Protein AF-A0A7V1RDX3-F1 (afdb_monomer)

Nearest PDB structures (foldseek):
  3dka-assembly1_B  TM=6.753E-01  e=2.236E-01  Bacillus subtilis
  3gor-assembly2_D  TM=6.335E-01  e=1.772E-01  Geobacillus stearothermophilus
  2f22-assembly1_A  TM=5.877E-01  e=2.512E-01  Halalkalibacterium halodurans
  1cnt-assembly1_1  TM=2.375E-01  e=9.229E+00  Homo sapiens

Radius of gyration: 15.33 Å; Cα contacts (8 Å, |Δi|>4): 107; chains: 1; bounding box: 39×35×36 Å

Sequence (109 aa):
MPETWAIHNRINLYLLDAVPGDGLGAALFPKGRTVADLFGHMHNVRLMWLKASAPDLMKGLEKLEPKLPHSRDALAAALAASGEAIGALILRSAESGGRVKGFRPHATA

pLDDT: mean 91.08, std 13.11, range [34.06, 98.62]

Solvent-accessible surface area (backbone atoms only — not comparable to full-atom values): 6337 Å² total; per-residue (Å²): 112,44,61,62,50,50,53,54,46,49,51,53,47,52,54,55,69,69,49,53,91,74,46,41,72,41,49,94,48,94,93,47,70,24,49,43,41,52,55,33,44,55,34,41,52,47,49,54,49,25,57,59,49,38,51,78,61,35,67,94,67,75,75,61,67,80,92,56,95,67,54,71,66,58,48,46,51,44,43,50,54,46,40,53,36,49,34,52,51,50,43,54,14,55,77,57,78,67,49,55,58,75,59,75,90,79,76,92,121

Secondary structure (DSSP, 8-state):
-HHHHHHHHHHHHHHHHHS-TTGGG-BSSTTPPBHHHHHHHHHHHHHHHHHHH-TTTTTT--PPPTTS---HHHHHHHHHHHHHHHHHHHHHHHHTTSPPTT-------

Foldseek 3Di:
DLVVLVVVLVVVLVVLVPQDPCQQQDAPDPPHFGVVLVLLVVLVVLLVVCVQQPVVLCPPQDRDDHPDDDDSVRSNVSSVSSSVSVSVQCVVCVVVVNDGPRPDDDDPD

Mean predicted aligned error: 4.58 Å

Structure (mmCIF, N/CA/C/O backbone):
data_AF-A0A7V1RDX3-F1
#
_entry.id   AF-A0A7V1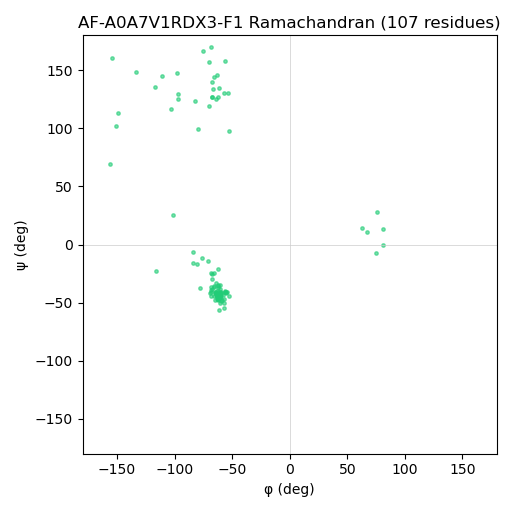RDX3-F1
#
loop_
_atom_site.group_PDB
_atom_site.id
_atom_site.type_symbol
_atom_site.label_atom_id
_atom_site.label_alt_id
_atom_site.label_comp_id
_atom_site.label_asym_id
_atom_site.label_entity_id
_atom_site.label_seq_id
_atom_site.pdbx_PDB_ins_code
_atom_site.Cartn_x
_atom_site.Cartn_y
_atom_site.Cartn_z
_atom_site.occupancy
_atom_site.B_iso_or_equiv
_atom_site.auth_seq_id
_atom_site.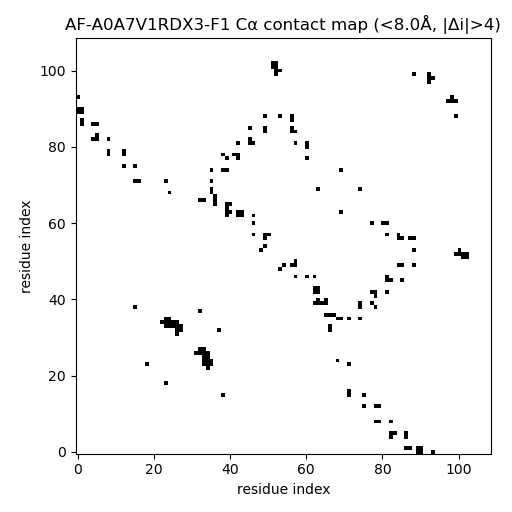auth_comp_id
_atom_site.auth_asym_id
_atom_site.auth_atom_id
_atom_site.pdbx_PDB_model_num
ATOM 1 N N . MET A 1 1 ? -18.954 2.220 2.254 1.00 65.62 1 MET A N 1
ATOM 2 C CA . MET A 1 1 ? -17.627 2.778 2.613 1.00 65.62 1 MET A CA 1
ATOM 3 C C . MET A 1 1 ? -16.484 1.774 2.430 1.00 65.62 1 MET A C 1
ATOM 5 O O . MET A 1 1 ? -15.538 2.140 1.741 1.00 65.62 1 MET A O 1
ATOM 9 N N . PRO A 1 2 ? -16.541 0.525 2.946 1.00 79.62 2 PRO A N 1
ATOM 10 C CA . PRO A 1 2 ? -15.474 -0.462 2.706 1.00 79.62 2 PRO A CA 1
ATOM 11 C C . PRO A 1 2 ? -15.300 -0.822 1.223 1.00 79.62 2 PRO A C 1
ATOM 13 O O . PRO A 1 2 ? -14.181 -0.974 0.745 1.00 79.62 2 PRO A O 1
ATOM 16 N N . GLU A 1 3 ? -16.403 -0.881 0.474 1.00 91.81 3 GLU A N 1
ATOM 17 C CA . GLU A 1 3 ? -16.391 -1.170 -0.963 1.00 91.81 3 GLU A CA 1
ATOM 18 C C . GLU A 1 3 ? -15.635 -0.112 -1.780 1.00 91.81 3 GLU A C 1
ATOM 20 O O . GLU A 1 3 ? -14.769 -0.461 -2.576 1.00 91.81 3 GLU A O 1
ATOM 25 N N . THR A 1 4 ? -15.880 1.181 -1.540 1.00 95.75 4 THR A N 1
ATOM 26 C CA . THR A 1 4 ? -15.152 2.279 -2.202 1.00 95.75 4 THR A CA 1
ATOM 27 C C . THR A 1 4 ? -13.642 2.154 -1.998 1.00 95.75 4 THR A C 1
ATOM 29 O O . THR A 1 4 ? -12.865 2.318 -2.939 1.00 95.75 4 THR A O 1
ATOM 32 N N . TRP A 1 5 ? -13.218 1.806 -0.780 1.00 96.19 5 TRP A N 1
ATOM 33 C CA . TRP A 1 5 ? -11.812 1.552 -0.487 1.00 96.19 5 TRP A CA 1
ATOM 34 C C . TRP A 1 5 ? -11.274 0.321 -1.229 1.00 96.19 5 TRP A C 1
ATOM 36 O O . TRP A 1 5 ? -10.195 0.383 -1.819 1.00 96.19 5 TRP A O 1
ATOM 46 N N . ALA A 1 6 ? -12.028 -0.780 -1.248 1.00 96.25 6 ALA A N 1
ATOM 47 C CA . ALA A 1 6 ? -11.641 -1.994 -1.959 1.00 96.25 6 ALA A CA 1
ATOM 48 C C . ALA A 1 6 ? -11.492 -1.751 -3.471 1.00 96.25 6 ALA A C 1
ATOM 50 O O . ALA A 1 6 ? -10.511 -2.195 -4.069 1.00 96.25 6 ALA A O 1
ATOM 51 N N . ILE A 1 7 ? -12.406 -0.988 -4.080 1.00 97.88 7 ILE A N 1
ATOM 52 C CA . ILE A 1 7 ? -12.322 -0.563 -5.485 1.00 97.88 7 ILE A CA 1
ATOM 53 C C . ILE A 1 7 ? -11.047 0.251 -5.713 1.00 97.88 7 ILE A C 1
ATOM 55 O O . ILE A 1 7 ? -10.282 -0.056 -6.624 1.00 97.88 7 ILE A O 1
ATOM 59 N N . HIS A 1 8 ? -10.768 1.239 -4.860 1.00 97.69 8 HIS A N 1
ATOM 60 C CA . HIS A 1 8 ? -9.545 2.032 -4.964 1.00 97.69 8 HIS A CA 1
ATOM 61 C C . HIS A 1 8 ? -8.277 1.167 -4.844 1.00 97.69 8 HIS A C 1
ATOM 63 O O . HIS A 1 8 ? -7.326 1.348 -5.603 1.00 97.69 8 HIS A O 1
ATOM 69 N N . ASN A 1 9 ? -8.243 0.186 -3.937 1.00 98.00 9 ASN A N 1
ATOM 70 C CA . ASN A 1 9 ? -7.105 -0.730 -3.847 1.00 98.00 9 ASN A CA 1
ATOM 71 C C . ASN A 1 9 ? -6.950 -1.585 -5.116 1.00 98.00 9 ASN A C 1
ATOM 73 O O . ASN A 1 9 ? -5.837 -1.721 -5.616 1.00 98.00 9 ASN A O 1
ATOM 77 N N . ARG A 1 10 ? -8.054 -2.097 -5.676 1.00 98.12 10 ARG A N 1
ATOM 78 C CA . ARG A 1 10 ? -8.046 -2.843 -6.945 1.00 98.12 10 ARG A CA 1
ATOM 79 C C . ARG A 1 10 ? -7.533 -2.001 -8.109 1.00 98.12 10 ARG A C 1
ATOM 81 O O . ARG A 1 10 ? -6.741 -2.504 -8.890 1.00 98.12 10 ARG A O 1
ATOM 88 N N . ILE A 1 11 ? -7.912 -0.725 -8.192 1.00 98.50 11 ILE A N 1
ATOM 89 C CA . ILE A 1 11 ? -7.384 0.199 -9.209 1.00 98.50 11 ILE A CA 1
ATOM 90 C C . ILE A 1 11 ? -5.864 0.333 -9.085 1.00 98.50 11 ILE A C 1
ATOM 92 O O . ILE A 1 11 ? -5.171 0.293 -10.094 1.00 98.50 11 ILE A O 1
ATOM 96 N N . ASN A 1 12 ? -5.329 0.432 -7.866 1.00 98.31 12 ASN A N 1
ATOM 97 C CA . ASN A 1 12 ? -3.880 0.495 -7.664 1.00 98.31 12 ASN A CA 1
ATOM 98 C C . ASN A 1 12 ? -3.170 -0.805 -8.067 1.00 98.31 12 ASN A C 1
ATOM 100 O O . ASN A 1 12 ? -2.074 -0.747 -8.614 1.00 98.31 12 ASN A O 1
ATOM 104 N N . LEU A 1 13 ? -3.794 -1.963 -7.835 1.00 98.62 13 LEU A N 1
ATOM 105 C CA . LEU A 1 13 ? -3.274 -3.254 -8.293 1.00 98.62 13 LEU A CA 1
ATOM 106 C C . LEU A 1 13 ? -3.324 -3.377 -9.822 1.00 98.62 13 LEU A C 1
ATOM 108 O O . LEU A 1 13 ? -2.352 -3.830 -10.413 1.00 98.62 13 LEU A O 1
ATOM 112 N N . TYR A 1 14 ? -4.400 -2.916 -10.467 1.00 98.50 14 TYR A N 1
ATOM 113 C CA . TYR A 1 14 ? -4.480 -2.859 -11.930 1.00 98.50 14 TYR A CA 1
ATOM 114 C C . TYR A 1 14 ? -3.449 -1.902 -12.526 1.00 98.50 14 TYR A C 1
ATOM 116 O O . TYR A 1 14 ? -2.825 -2.221 -13.532 1.00 98.50 14 TYR A O 1
ATOM 124 N N . LEU A 1 15 ? -3.239 -0.742 -11.897 1.00 98.38 15 LEU A N 1
ATOM 125 C CA . LEU A 1 15 ? -2.202 0.192 -12.315 1.00 98.38 15 LEU A CA 1
ATOM 126 C C . LEU A 1 15 ? -0.817 -0.434 -12.169 1.00 98.38 15 LEU A C 1
ATOM 128 O O . LEU A 1 15 ? -0.013 -0.303 -13.083 1.00 98.38 15 LEU A O 1
ATOM 132 N N . LEU A 1 16 ? -0.546 -1.114 -11.047 1.00 98.25 16 LEU A N 1
ATOM 133 C CA . LEU A 1 16 ? 0.704 -1.839 -10.859 1.00 98.25 16 LEU A CA 1
ATOM 134 C C . LEU A 1 16 ? 0.883 -2.850 -11.984 1.00 98.25 16 LEU A C 1
ATOM 136 O O . LEU A 1 16 ? 1.889 -2.766 -12.666 1.00 98.25 16 LEU A O 1
ATOM 140 N N . ASP A 1 17 ? -0.079 -3.742 -12.217 1.00 98.00 17 ASP A N 1
ATOM 141 C CA . ASP A 1 17 ? -0.030 -4.779 -13.256 1.00 98.00 17 ASP A CA 1
ATOM 142 C C . ASP A 1 17 ? 0.235 -4.214 -14.662 1.00 98.00 17 ASP A C 1
ATOM 144 O O . ASP A 1 17 ? 1.087 -4.724 -15.386 1.00 98.00 17 ASP A O 1
ATOM 148 N N . ALA A 1 18 ? -0.392 -3.086 -14.999 1.00 98.00 18 ALA A N 1
ATOM 149 C CA . ALA A 1 18 ? -0.239 -2.428 -16.295 1.00 98.00 18 ALA A CA 1
ATOM 150 C C . ALA A 1 18 ? 1.134 -1.761 -16.525 1.00 98.00 18 ALA A C 1
ATOM 152 O O . ALA A 1 18 ? 1.449 -1.396 -17.659 1.00 98.00 18 ALA A O 1
ATOM 153 N N . VAL A 1 19 ? 1.962 -1.570 -15.488 1.00 96.94 19 VAL A N 1
ATOM 154 C CA . VAL A 1 19 ? 3.311 -0.998 -15.649 1.00 96.94 19 VAL A CA 1
ATOM 155 C C . VAL A 1 19 ? 4.192 -1.994 -16.416 1.00 96.94 19 VAL A C 1
ATOM 157 O O . VAL A 1 19 ? 4.330 -3.125 -15.948 1.00 96.94 19 VAL A O 1
ATOM 160 N N . PRO A 1 20 ? 4.854 -1.606 -17.523 1.00 94.38 20 PRO A N 1
ATOM 161 C CA . PRO A 1 20 ? 5.784 -2.474 -18.251 1.00 94.38 20 PRO A CA 1
ATOM 162 C C . PRO A 1 20 ? 6.914 -3.027 -17.370 1.00 94.38 20 PRO A C 1
ATOM 164 O O . PRO A 1 20 ? 7.232 -2.465 -16.322 1.00 94.38 20 PRO A O 1
ATOM 167 N N . GLY A 1 21 ? 7.533 -4.140 -17.776 1.00 82.38 21 GLY A N 1
ATOM 168 C CA . GLY A 1 21 ? 8.554 -4.828 -16.969 1.00 82.38 21 GLY A CA 1
ATOM 169 C C . GLY A 1 21 ? 9.743 -3.944 -16.570 1.00 82.38 21 GLY A C 1
ATOM 170 O O . GLY A 1 21 ? 10.180 -3.981 -15.423 1.00 82.38 21 GLY A O 1
ATOM 171 N N . ASP A 1 22 ? 10.216 -3.103 -17.485 1.00 89.12 22 ASP A N 1
ATOM 172 C CA . ASP A 1 22 ? 11.268 -2.102 -17.274 1.00 89.12 22 ASP A CA 1
ATOM 173 C C . ASP A 1 22 ? 10.760 -0.806 -16.610 1.00 89.12 22 ASP A C 1
ATOM 175 O O . ASP A 1 22 ? 11.539 -0.048 -16.028 1.00 89.12 22 ASP A O 1
ATOM 179 N N . GLY A 1 23 ? 9.446 -0.574 -16.620 1.00 94.81 23 GLY A N 1
ATOM 180 C CA . GLY A 1 23 ? 8.807 0.625 -16.081 1.00 94.81 23 GLY A CA 1
ATOM 181 C C . GLY A 1 23 ? 8.896 0.761 -14.560 1.00 94.81 23 GLY A C 1
ATOM 182 O O . GLY A 1 23 ? 8.889 1.880 -14.052 1.00 94.81 23 GLY A O 1
ATOM 183 N N . LEU A 1 24 ? 9.035 -0.340 -13.810 1.00 94.88 24 LEU A N 1
ATOM 184 C CA . LEU A 1 24 ? 9.134 -0.286 -12.343 1.00 94.88 24 LEU A CA 1
ATOM 185 C C . LEU A 1 24 ? 10.385 0.459 -11.855 1.00 94.88 24 LEU A C 1
ATOM 187 O O . LEU A 1 24 ? 10.331 1.133 -10.825 1.00 94.88 24 LEU A O 1
ATOM 191 N N . GLY A 1 25 ? 11.489 0.364 -12.600 1.00 93.69 25 GLY A N 1
ATOM 192 C CA . GLY A 1 25 ? 12.743 1.055 -12.295 1.00 93.69 25 GLY A CA 1
ATOM 193 C C . GLY A 1 25 ? 12.801 2.498 -12.800 1.00 93.69 25 GLY A C 1
ATOM 194 O O . GLY A 1 25 ? 13.758 3.208 -12.492 1.00 93.69 25 GLY A O 1
ATOM 195 N N . ALA A 1 26 ? 11.804 2.951 -13.567 1.00 94.25 26 ALA A N 1
ATOM 196 C CA . ALA A 1 26 ? 11.804 4.286 -14.149 1.00 94.25 26 ALA A CA 1
ATOM 197 C C . ALA A 1 26 ? 11.672 5.370 -13.070 1.00 94.25 26 ALA A C 1
ATOM 199 O O . ALA A 1 26 ? 10.880 5.243 -12.134 1.00 94.25 26 ALA A O 1
ATOM 200 N N . ALA A 1 27 ? 12.423 6.459 -13.233 1.00 94.12 27 ALA A N 1
ATOM 201 C CA . ALA A 1 27 ? 12.366 7.648 -12.389 1.00 94.12 27 ALA A CA 1
ATOM 202 C C . ALA A 1 27 ? 12.333 8.909 -13.263 1.00 94.12 27 ALA A C 1
ATOM 204 O O . ALA A 1 27 ? 12.931 8.944 -14.336 1.00 94.12 27 ALA A O 1
ATOM 205 N N . LEU A 1 28 ? 11.660 9.962 -12.788 1.00 92.75 28 LEU A N 1
ATOM 206 C CA . LEU A 1 28 ? 11.510 11.223 -13.533 1.00 92.75 28 LEU A CA 1
ATOM 207 C C . LEU A 1 28 ? 12.821 12.011 -13.685 1.00 92.75 28 LEU A C 1
ATOM 209 O O . LEU A 1 28 ? 12.953 12.824 -14.593 1.00 92.75 28 LEU A O 1
ATOM 213 N N . PHE A 1 29 ? 13.775 11.805 -12.779 1.00 93.25 29 PHE A N 1
ATOM 214 C CA . PHE A 1 29 ? 15.079 12.462 -12.789 1.00 93.25 29 PHE A CA 1
ATOM 215 C C . PHE A 1 29 ? 16.116 11.590 -12.065 1.00 93.25 29 PHE A C 1
ATOM 217 O O . PHE A 1 29 ? 15.742 10.720 -11.267 1.00 93.25 29 PHE A O 1
ATOM 224 N N . PRO A 1 30 ? 17.424 11.812 -12.299 1.00 91.44 30 PRO A N 1
ATOM 225 C CA . PRO A 1 30 ? 18.479 11.055 -11.633 1.00 91.44 30 PRO A CA 1
ATOM 226 C C . PRO A 1 30 ? 18.336 11.095 -10.105 1.00 91.44 30 PRO A C 1
ATOM 228 O O . PRO A 1 30 ? 18.209 12.166 -9.517 1.00 91.44 30 PRO A O 1
ATOM 231 N N . LYS A 1 31 ? 18.391 9.924 -9.454 1.00 87.00 31 LYS A N 1
ATOM 232 C CA . LYS A 1 31 ? 18.215 9.737 -7.994 1.00 87.00 31 LYS A CA 1
ATOM 233 C C . LYS A 1 31 ? 16.803 10.040 -7.452 1.00 87.00 31 LYS A C 1
ATOM 235 O O . LYS A 1 31 ? 16.630 10.102 -6.232 1.00 87.00 31 LYS A O 1
ATOM 240 N N . GLY A 1 32 ? 15.808 10.225 -8.322 1.00 91.00 32 GLY A N 1
ATOM 241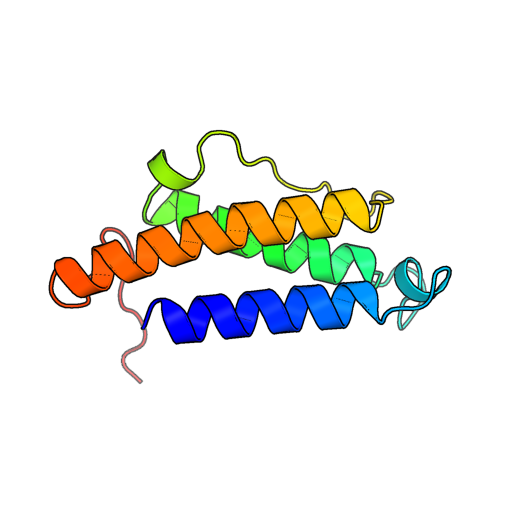 C CA . GLY A 1 32 ? 14.399 10.308 -7.936 1.00 91.00 32 GLY A CA 1
ATOM 242 C C . GLY A 1 32 ? 13.841 8.976 -7.422 1.00 91.00 32 GLY A C 1
ATOM 243 O O . GLY A 1 32 ? 14.489 7.936 -7.532 1.00 91.00 32 GLY A O 1
ATOM 244 N N . ARG A 1 33 ? 12.627 9.011 -6.855 1.00 93.62 33 ARG A N 1
ATOM 245 C CA . ARG A 1 33 ? 11.871 7.788 -6.539 1.00 93.62 33 ARG A CA 1
ATOM 246 C C . ARG A 1 33 ? 11.483 7.087 -7.837 1.00 93.62 33 ARG A C 1
ATOM 248 O O . ARG A 1 33 ? 10.989 7.738 -8.758 1.00 93.62 33 ARG A O 1
ATOM 255 N N . THR A 1 34 ? 11.694 5.782 -7.873 1.00 95.44 34 THR A N 1
ATOM 256 C CA . THR A 1 34 ? 11.237 4.920 -8.960 1.00 95.44 34 THR A CA 1
ATOM 257 C C . THR A 1 34 ? 9.729 4.678 -8.875 1.00 95.44 34 THR A C 1
ATOM 259 O O . THR A 1 34 ? 9.105 4.931 -7.841 1.00 95.44 34 THR A O 1
ATOM 262 N N . VAL A 1 35 ? 9.121 4.147 -9.936 1.00 96.06 35 VAL A N 1
ATOM 263 C CA . VAL A 1 35 ? 7.723 3.685 -9.890 1.00 96.06 35 VAL A CA 1
ATOM 264 C C . VAL A 1 35 ? 7.525 2.643 -8.777 1.00 96.06 35 VAL A C 1
ATOM 266 O O . VAL A 1 35 ? 6.553 2.732 -8.026 1.00 96.06 35 VAL A O 1
ATOM 269 N N . ALA A 1 36 ? 8.474 1.718 -8.593 1.00 96.38 36 ALA A N 1
ATOM 270 C CA . ALA A 1 36 ? 8.454 0.757 -7.487 1.00 96.38 36 ALA A CA 1
ATOM 271 C C . ALA A 1 36 ? 8.477 1.444 -6.107 1.00 96.38 36 ALA A C 1
ATOM 273 O O . ALA A 1 36 ? 7.688 1.087 -5.228 1.00 96.38 36 ALA A O 1
ATOM 274 N N . ASP A 1 37 ? 9.308 2.478 -5.928 1.00 96.19 37 ASP A N 1
ATOM 275 C CA . ASP A 1 37 ? 9.353 3.260 -4.684 1.00 96.19 37 ASP A CA 1
ATOM 276 C C . ASP A 1 37 ? 8.012 3.934 -4.373 1.00 96.19 37 ASP A C 1
ATOM 278 O O . ASP A 1 37 ? 7.650 4.071 -3.204 1.00 96.19 37 ASP A O 1
ATOM 282 N N . LEU A 1 38 ? 7.270 4.380 -5.392 1.00 96.56 38 LEU A N 1
ATOM 283 C CA . LEU A 1 38 ? 5.969 5.025 -5.204 1.00 96.56 38 LEU A CA 1
ATOM 284 C C . LEU A 1 38 ? 4.914 4.031 -4.699 1.00 96.56 38 LEU A C 1
ATOM 286 O O . LEU A 1 38 ? 4.218 4.334 -3.727 1.00 96.56 38 LEU A O 1
ATOM 290 N N . PHE A 1 39 ? 4.844 2.826 -5.270 1.00 98.06 39 PHE A N 1
ATOM 291 C CA . PHE A 1 39 ? 3.956 1.770 -4.768 1.00 98.06 39 PHE A CA 1
ATOM 292 C C . PHE A 1 39 ? 4.345 1.311 -3.358 1.00 98.06 39 PHE A C 1
ATOM 294 O O . PHE A 1 39 ? 3.484 1.209 -2.478 1.00 98.06 39 PHE A O 1
ATOM 301 N N . GLY A 1 40 ? 5.643 1.115 -3.105 1.00 98.00 40 GLY A N 1
ATOM 302 C CA . GLY A 1 40 ? 6.142 0.800 -1.766 1.00 98.00 40 GLY A CA 1
ATOM 303 C C . GLY A 1 40 ? 5.820 1.906 -0.757 1.00 98.00 40 GLY A C 1
ATOM 304 O O . GLY A 1 40 ? 5.415 1.637 0.375 1.00 98.00 40 GLY A O 1
ATOM 305 N N . HIS A 1 41 ? 5.897 3.172 -1.176 1.00 97.69 41 HIS A N 1
ATOM 306 C CA . HIS A 1 41 ? 5.521 4.307 -0.343 1.00 97.69 41 HIS A CA 1
ATOM 307 C C . HIS A 1 41 ? 4.035 4.289 0.033 1.00 97.69 41 HIS A C 1
ATOM 309 O O . HIS A 1 41 ? 3.713 4.527 1.197 1.00 97.69 41 HIS A O 1
ATOM 315 N N . MET A 1 42 ? 3.136 3.955 -0.899 1.00 98.31 42 MET A N 1
ATOM 316 C CA . MET A 1 42 ? 1.703 3.829 -0.607 1.00 98.31 42 MET A CA 1
ATOM 317 C C . MET A 1 42 ? 1.434 2.779 0.474 1.00 98.31 42 MET A C 1
ATOM 319 O O . MET A 1 42 ? 0.716 3.060 1.436 1.00 98.31 42 MET A O 1
ATOM 323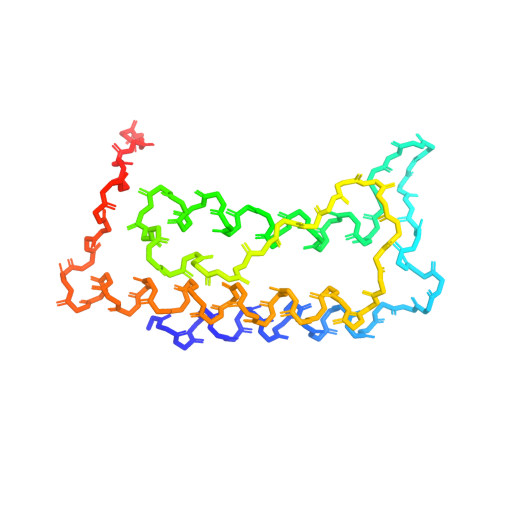 N N . HIS A 1 43 ? 2.040 1.596 0.351 1.00 98.50 43 HIS A N 1
ATOM 324 C CA . HIS A 1 43 ? 1.977 0.555 1.376 1.00 98.50 43 HIS A CA 1
ATOM 325 C C . HIS A 1 43 ? 2.493 1.074 2.734 1.00 98.50 43 HIS A C 1
ATOM 327 O O . HIS A 1 43 ? 1.787 1.010 3.741 1.00 98.50 43 HIS A O 1
ATOM 333 N N . ASN A 1 44 ? 3.676 1.694 2.758 1.00 98.25 44 ASN A N 1
ATOM 334 C CA . ASN A 1 44 ? 4.290 2.206 3.986 1.00 98.25 44 ASN A CA 1
ATOM 335 C C . ASN A 1 44 ? 3.464 3.312 4.672 1.00 98.25 44 ASN A C 1
ATOM 337 O O . ASN A 1 44 ? 3.436 3.384 5.903 1.00 98.25 44 ASN A O 1
ATOM 341 N N . VAL A 1 45 ? 2.779 4.172 3.908 1.00 97.44 45 VAL A N 1
ATOM 342 C CA . VAL A 1 45 ? 1.864 5.193 4.453 1.00 97.44 45 VAL A CA 1
ATOM 343 C C . VAL A 1 45 ? 0.635 4.545 5.089 1.00 97.44 45 VAL A C 1
ATOM 345 O O . VAL A 1 45 ? 0.204 4.981 6.154 1.00 97.44 45 VAL A O 1
ATOM 348 N N . ARG A 1 46 ? 0.096 3.464 4.513 1.00 97.75 46 ARG A N 1
ATOM 349 C CA . ARG A 1 46 ? -0.987 2.699 5.155 1.00 97.75 46 ARG A CA 1
ATOM 350 C C . ARG A 1 46 ? -0.526 2.122 6.492 1.00 97.75 46 ARG A C 1
ATOM 352 O O . ARG A 1 46 ? -1.237 2.263 7.481 1.00 97.75 46 ARG A O 1
ATOM 359 N N . LEU A 1 47 ? 0.688 1.568 6.555 1.00 98.00 47 LEU A N 1
ATOM 360 C CA . LEU A 1 47 ? 1.257 1.076 7.815 1.00 98.00 47 LEU A CA 1
ATOM 361 C C . LEU A 1 47 ? 1.440 2.192 8.852 1.00 98.00 47 LEU A C 1
ATOM 363 O O . LEU A 1 47 ? 1.193 1.969 10.034 1.00 98.00 47 LEU A O 1
ATOM 367 N N . MET A 1 48 ? 1.830 3.403 8.432 1.00 95.56 48 MET A N 1
ATOM 368 C CA . MET A 1 48 ? 1.901 4.569 9.324 1.00 95.56 48 MET A CA 1
ATOM 369 C C . MET A 1 48 ? 0.544 4.846 9.992 1.00 95.56 48 MET A C 1
ATOM 371 O O . MET A 1 48 ? 0.490 5.013 11.211 1.00 95.56 48 MET A O 1
ATOM 375 N N . TRP A 1 49 ? -0.545 4.848 9.219 1.00 94.19 49 TRP A N 1
ATOM 376 C CA . TRP A 1 49 ? -1.894 5.069 9.745 1.00 94.19 49 TRP A CA 1
ATOM 377 C C . TRP A 1 49 ? -2.394 3.911 10.608 1.00 94.19 49 TRP A C 1
ATOM 379 O O . TRP A 1 49 ? -2.952 4.149 11.679 1.00 94.19 49 TRP A O 1
ATOM 389 N N . LEU A 1 50 ? -2.144 2.662 10.205 1.00 95.81 50 LEU A N 1
ATOM 390 C CA . LEU A 1 50 ? -2.486 1.489 11.014 1.00 95.81 50 LEU A CA 1
ATOM 391 C C . LEU A 1 50 ? -1.759 1.527 12.360 1.00 95.81 50 LEU A C 1
ATOM 393 O O . LEU A 1 50 ? -2.395 1.356 13.392 1.00 95.81 50 LEU A O 1
ATOM 397 N N . LYS A 1 51 ? -0.465 1.866 12.387 1.00 94.88 51 LYS A N 1
ATOM 398 C CA . LYS A 1 51 ? 0.286 2.026 13.640 1.00 94.88 51 LYS A CA 1
ATOM 399 C C . LYS A 1 51 ? -0.370 3.028 14.594 1.00 94.88 51 LYS A C 1
ATOM 401 O O . LYS A 1 51 ? -0.381 2.800 15.800 1.00 94.88 51 LYS A O 1
ATOM 406 N N . ALA A 1 52 ? -0.884 4.137 14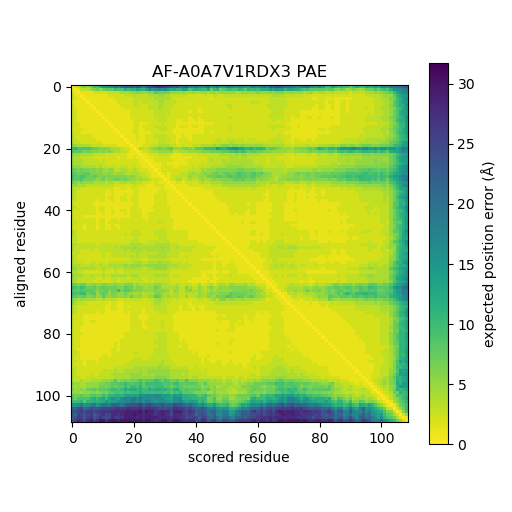.062 1.00 91.81 52 ALA A N 1
ATOM 407 C CA . ALA A 1 52 ? -1.486 5.203 14.856 1.00 91.81 52 ALA A CA 1
ATOM 408 C C . ALA A 1 52 ? -2.911 4.877 15.338 1.00 91.81 52 ALA A C 1
ATOM 410 O O . ALA A 1 52 ? -3.277 5.248 16.453 1.00 91.81 52 ALA A O 1
ATOM 411 N N . SER A 1 53 ? -3.714 4.203 14.510 1.00 92.38 53 SER A N 1
ATOM 412 C CA . SER A 1 53 ? -5.165 4.086 14.718 1.00 92.38 53 SER A CA 1
ATOM 413 C C . SER A 1 53 ? -5.675 2.665 14.968 1.00 92.38 53 SER A C 1
ATOM 415 O O . SER A 1 53 ? -6.736 2.501 15.566 1.00 92.38 53 SER A O 1
ATOM 417 N N . ALA A 1 54 ? -4.943 1.638 14.537 1.00 94.62 54 ALA A N 1
ATOM 418 C CA . ALA A 1 54 ? -5.275 0.227 14.736 1.00 94.62 54 ALA A CA 1
ATOM 419 C C . ALA A 1 54 ? -4.008 -0.651 14.677 1.00 94.62 54 ALA A C 1
ATOM 421 O O . ALA A 1 54 ? -3.813 -1.404 13.717 1.00 94.62 54 ALA A O 1
ATOM 422 N N . PRO A 1 55 ? -3.107 -0.552 15.675 1.00 95.62 55 PRO A N 1
ATOM 423 C CA . PRO A 1 55 ? -1.833 -1.275 15.664 1.00 95.62 55 PRO A CA 1
ATOM 424 C C . PRO A 1 55 ? -2.010 -2.800 15.656 1.00 95.62 55 PRO A C 1
ATOM 426 O O . PRO A 1 55 ? -1.113 -3.525 15.236 1.00 95.62 55 PRO A O 1
ATOM 429 N N . ASP A 1 56 ? -3.169 -3.301 16.085 1.00 96.81 56 ASP A N 1
ATOM 430 C CA . ASP A 1 56 ? -3.538 -4.708 15.976 1.00 96.81 56 ASP A CA 1
ATOM 431 C C . ASP A 1 56 ? -3.707 -5.165 14.518 1.00 96.81 56 ASP A C 1
ATOM 433 O O . ASP A 1 56 ? -3.283 -6.271 14.195 1.00 96.81 56 ASP A O 1
ATOM 437 N N . LEU A 1 57 ? -4.233 -4.306 13.637 1.00 97.25 57 LEU A N 1
ATOM 438 C CA . LEU A 1 57 ? -4.390 -4.574 12.200 1.00 97.25 57 LEU A CA 1
ATOM 439 C C . LEU A 1 57 ? -3.075 -4.456 11.414 1.00 97.25 57 LEU A C 1
ATOM 441 O O . LEU A 1 57 ? -3.016 -4.852 10.256 1.00 97.25 57 LEU A O 1
ATOM 445 N N . MET A 1 58 ? -2.019 -3.906 12.022 1.00 97.25 58 MET A N 1
ATOM 446 C CA . MET A 1 58 ? -0.684 -3.829 11.416 1.00 97.25 58 MET A CA 1
ATOM 447 C C . MET A 1 58 ? 0.136 -5.115 11.618 1.00 97.25 58 MET A C 1
ATOM 449 O O . MET A 1 58 ? 1.164 -5.296 10.970 1.00 97.25 58 MET A O 1
ATOM 453 N N . LYS A 1 59 ? -0.264 -6.000 12.539 1.00 96.56 59 LYS A N 1
ATOM 454 C CA . LYS A 1 59 ? 0.525 -7.191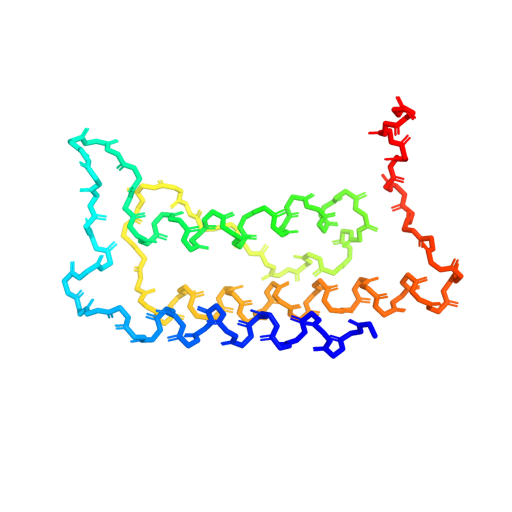 12.886 1.00 96.56 59 LYS A CA 1
ATOM 455 C C . LYS A 1 59 ? 0.795 -8.056 11.651 1.00 96.56 59 LYS A C 1
ATOM 457 O O . LYS A 1 59 ? -0.126 -8.389 10.917 1.00 96.56 59 LYS A O 1
ATOM 462 N N . GLY A 1 60 ? 2.060 -8.430 11.456 1.00 96.25 60 GLY A N 1
ATOM 463 C CA . GLY A 1 60 ? 2.500 -9.233 10.310 1.00 96.25 60 GLY A CA 1
ATOM 464 C C . GLY A 1 60 ? 2.710 -8.446 9.012 1.00 96.25 60 GLY A C 1
ATOM 465 O O . GLY A 1 60 ? 3.113 -9.040 8.020 1.00 96.25 60 GLY A O 1
ATOM 466 N N . LEU A 1 61 ? 2.472 -7.129 9.004 1.00 97.94 61 LEU A N 1
ATOM 467 C CA . LEU A 1 61 ? 2.795 -6.266 7.870 1.00 97.94 61 LEU A CA 1
ATOM 468 C C . LEU A 1 61 ? 4.140 -5.573 8.098 1.00 97.94 61 LEU A C 1
ATOM 470 O O . LEU A 1 61 ? 4.330 -4.866 9.092 1.00 97.94 61 LEU A O 1
ATOM 474 N N . GLU A 1 62 ? 5.048 -5.735 7.144 1.00 96.81 62 GLU A N 1
ATOM 475 C CA . GLU A 1 62 ? 6.384 -5.146 7.182 1.00 96.81 62 GLU A CA 1
ATOM 476 C C . GLU A 1 62 ? 6.533 -4.059 6.132 1.00 96.81 62 GLU A C 1
ATOM 478 O O . GLU A 1 62 ? 5.986 -4.152 5.037 1.00 96.81 62 GLU A O 1
ATOM 483 N N . LYS A 1 63 ? 7.294 -3.016 6.472 1.00 97.25 63 LYS A N 1
ATOM 484 C CA . LYS A 1 63 ? 7.589 -1.956 5.514 1.00 97.25 63 LYS A CA 1
ATOM 485 C C . LYS A 1 63 ? 8.433 -2.504 4.374 1.00 97.25 63 LYS A C 1
ATOM 487 O O . LYS A 1 63 ? 9.361 -3.274 4.592 1.00 97.25 63 LYS A O 1
ATOM 492 N N . LEU A 1 64 ? 8.182 -1.985 3.181 1.00 96.62 64 LEU A N 1
ATOM 493 C CA . LEU A 1 64 ? 9.103 -2.148 2.067 1.00 96.62 64 LEU A CA 1
ATOM 494 C C . LEU A 1 64 ? 10.207 -1.098 2.179 1.00 96.62 64 LEU A C 1
ATOM 496 O O . LEU A 1 64 ? 9.924 0.103 2.256 1.00 96.62 64 LEU A O 1
ATOM 500 N N . GLU A 1 65 ? 11.458 -1.551 2.215 1.00 91.62 65 GLU A N 1
ATOM 501 C CA . GLU A 1 65 ? 12.614 -0.669 2.357 1.00 91.62 65 GLU A CA 1
ATOM 502 C C . GLU A 1 65 ? 12.721 0.308 1.172 1.00 91.62 65 GLU A C 1
ATOM 504 O O . GLU A 1 65 ? 12.703 -0.123 0.013 1.00 91.62 65 GLU A O 1
ATOM 509 N N . PRO A 1 66 ? 12.812 1.628 1.417 1.00 85.56 66 PRO A N 1
ATOM 510 C CA . PRO A 1 66 ? 12.916 2.613 0.345 1.00 85.56 66 PRO A CA 1
ATOM 511 C C . PRO A 1 66 ? 14.201 2.442 -0.468 1.00 85.56 66 PRO A C 1
ATOM 513 O O . PRO A 1 66 ? 15.261 2.185 0.101 1.00 85.56 66 PRO A O 1
ATOM 516 N N . LYS A 1 67 ? 14.143 2.710 -1.778 1.00 82.44 67 LYS A N 1
ATOM 517 C CA . LYS A 1 67 ? 15.292 2.669 -2.699 1.00 82.44 67 LYS A CA 1
ATOM 518 C C . LYS A 1 67 ? 15.940 1.288 -2.846 1.00 82.44 67 LYS A C 1
ATOM 520 O O . LYS A 1 67 ? 17.041 1.200 -3.388 1.00 82.44 67 LYS A O 1
ATOM 525 N N . LEU A 1 68 ? 15.275 0.228 -2.389 1.00 85.38 68 LEU A N 1
ATOM 526 C CA . LEU A 1 68 ? 15.638 -1.144 -2.725 1.00 85.38 68 LEU A CA 1
ATOM 527 C C . LEU A 1 68 ? 14.759 -1.65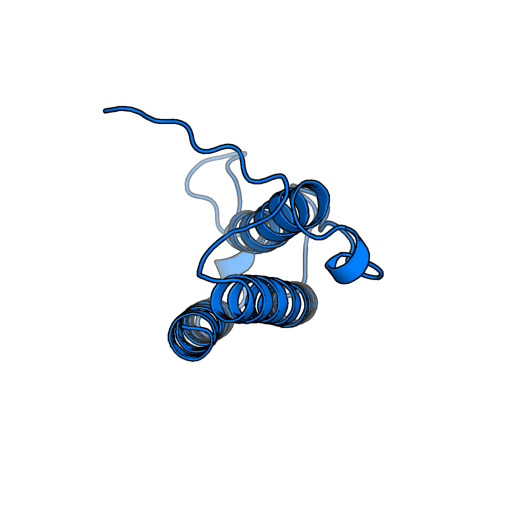5 -3.875 1.00 85.38 68 LEU A C 1
ATOM 529 O O . LEU A 1 68 ? 13.596 -1.258 -3.975 1.00 85.38 68 LEU A O 1
ATOM 533 N N . PRO A 1 69 ? 15.287 -2.532 -4.748 1.00 84.88 69 PRO A N 1
ATOM 534 C CA . PRO A 1 69 ? 14.480 -3.170 -5.776 1.00 84.88 69 PRO A CA 1
ATOM 535 C C . PRO A 1 69 ? 13.406 -4.058 -5.140 1.00 84.88 69 PRO A C 1
ATOM 537 O O . PRO A 1 69 ? 13.724 -4.965 -4.374 1.00 84.88 69 PRO A O 1
ATOM 540 N N . HIS A 1 70 ? 12.146 -3.827 -5.505 1.00 92.88 70 HIS A N 1
ATOM 541 C CA . HIS A 1 70 ? 11.017 -4.679 -5.129 1.00 92.88 70 HIS A CA 1
ATOM 542 C C . HIS A 1 70 ? 10.406 -5.289 -6.384 1.00 92.88 70 HIS A C 1
ATOM 544 O O . HIS A 1 70 ? 10.211 -4.594 -7.384 1.00 92.88 70 HIS A O 1
ATOM 550 N N . SER A 1 71 ? 10.099 -6.586 -6.343 1.00 94.94 71 SER A N 1
ATOM 551 C CA . SER A 1 71 ? 9.393 -7.238 -7.444 1.00 94.94 71 SER A CA 1
ATOM 552 C C . SER A 1 71 ? 7.939 -6.768 -7.508 1.00 94.94 71 SER A C 1
ATOM 554 O O . SER A 1 71 ? 7.356 -6.340 -6.508 1.00 94.94 71 SER A O 1
ATOM 556 N N . ARG A 1 72 ? 7.327 -6.891 -8.690 1.00 96.81 72 ARG A N 1
ATOM 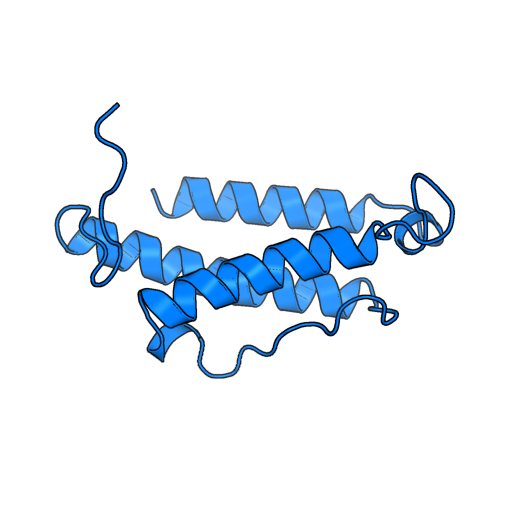557 C CA . ARG A 1 72 ? 5.890 -6.646 -8.874 1.00 96.81 72 ARG A CA 1
ATOM 558 C C . ARG A 1 72 ? 5.055 -7.456 -7.885 1.00 96.81 72 ARG A C 1
ATOM 560 O O . ARG A 1 72 ? 4.166 -6.896 -7.255 1.00 96.81 72 ARG A O 1
ATOM 567 N N . ASP A 1 73 ? 5.388 -8.730 -7.707 1.00 97.38 73 ASP A N 1
ATOM 568 C CA . ASP A 1 73 ? 4.659 -9.633 -6.816 1.00 97.38 73 ASP A CA 1
ATOM 569 C C . ASP A 1 73 ? 4.767 -9.198 -5.353 1.00 97.38 73 ASP A C 1
ATOM 571 O O . ASP A 1 73 ? 3.765 -9.185 -4.638 1.00 97.38 73 ASP A O 1
ATOM 575 N N . ALA A 1 74 ? 5.953 -8.763 -4.915 1.00 97.50 74 ALA A N 1
ATOM 576 C CA . ALA A 1 74 ? 6.145 -8.233 -3.567 1.00 97.50 74 ALA A CA 1
ATOM 577 C C . ALA A 1 74 ? 5.316 -6.957 -3.343 1.00 97.50 74 ALA A C 1
ATOM 579 O O . ALA A 1 74 ? 4.642 -6.823 -2.320 1.00 97.50 74 ALA A O 1
ATOM 580 N N . LEU A 1 75 ? 5.307 -6.042 -4.318 1.00 98.12 75 LEU A N 1
ATOM 581 C CA . LEU A 1 75 ? 4.491 -4.825 -4.273 1.00 98.12 75 LEU A CA 1
ATOM 582 C C . LEU A 1 75 ? 2.991 -5.152 -4.254 1.00 98.12 75 LEU A C 1
ATOM 584 O O . LEU A 1 75 ? 2.251 -4.584 -3.450 1.00 98.12 75 LEU A O 1
ATOM 588 N N . ALA A 1 76 ? 2.540 -6.080 -5.098 1.00 98.44 76 ALA A N 1
ATOM 589 C CA . ALA A 1 76 ? 1.145 -6.500 -5.179 1.00 98.44 76 ALA A CA 1
ATOM 590 C C . ALA A 1 76 ? 0.678 -7.141 -3.866 1.00 98.44 76 ALA A C 1
ATOM 592 O O . ALA A 1 76 ? -0.358 -6.745 -3.331 1.00 98.44 76 ALA A O 1
ATOM 593 N N . ALA A 1 77 ? 1.470 -8.056 -3.301 1.00 98.56 77 ALA A N 1
ATOM 594 C CA . ALA A 1 77 ? 1.186 -8.689 -2.017 1.00 98.56 77 ALA A CA 1
ATOM 595 C C . ALA A 1 77 ? 1.106 -7.656 -0.882 1.00 98.56 77 ALA A C 1
ATOM 597 O O . ALA A 1 77 ? 0.147 -7.645 -0.108 1.00 98.56 77 ALA A O 1
ATOM 598 N N . ALA A 1 78 ? 2.057 -6.720 -0.824 1.00 98.56 78 ALA A N 1
ATOM 599 C CA . ALA A 1 78 ? 2.072 -5.660 0.178 1.00 98.56 78 ALA A CA 1
ATOM 600 C C . ALA A 1 78 ? 0.860 -4.714 0.048 1.00 98.56 78 ALA A C 1
ATOM 602 O O . ALA A 1 78 ? 0.244 -4.321 1.050 1.00 98.56 78 ALA A O 1
ATOM 603 N N . LEU A 1 79 ? 0.477 -4.338 -1.176 1.00 98.62 79 LEU A N 1
ATOM 604 C CA . LEU A 1 79 ? -0.700 -3.505 -1.440 1.00 98.62 79 LEU A CA 1
ATOM 605 C C . LEU A 1 79 ? -2.008 -4.236 -1.128 1.00 98.62 79 LEU A C 1
ATOM 607 O O . LEU A 1 79 ? -2.911 -3.612 -0.571 1.00 98.62 79 LEU A O 1
ATOM 611 N N . ALA A 1 80 ? -2.113 -5.528 -1.438 1.00 98.56 80 ALA A N 1
ATOM 612 C CA . ALA A 1 80 ? -3.265 -6.350 -1.083 1.00 98.56 80 ALA A CA 1
ATOM 613 C C . ALA A 1 80 ? -3.430 -6.423 0.441 1.00 98.56 80 ALA A C 1
ATOM 615 O O . ALA A 1 80 ? -4.437 -5.950 0.966 1.00 98.56 80 ALA A O 1
ATOM 616 N N . ALA A 1 81 ? -2.393 -6.866 1.156 1.00 98.62 81 ALA A N 1
ATOM 617 C CA . ALA A 1 81 ? -2.440 -7.060 2.603 1.00 98.62 81 ALA A CA 1
ATOM 618 C C . ALA A 1 81 ? -2.700 -5.748 3.368 1.00 98.62 81 ALA A C 1
ATOM 620 O O . ALA A 1 81 ? -3.587 -5.660 4.219 1.00 98.62 81 ALA A O 1
ATOM 621 N N . SER A 1 82 ? -1.983 -4.671 3.023 1.00 98.62 82 SER A N 1
ATOM 622 C CA . SER A 1 82 ? -2.244 -3.355 3.630 1.00 98.62 82 SER A CA 1
ATOM 623 C C . SER A 1 82 ? -3.595 -2.762 3.223 1.00 98.62 82 SER A C 1
ATOM 625 O O . SER A 1 82 ? -4.185 -1.995 3.984 1.00 98.62 82 SER A O 1
ATOM 627 N N . GLY A 1 83 ? -4.087 -3.086 2.025 1.00 98.25 83 GLY A N 1
ATOM 628 C CA . GLY A 1 83 ? -5.406 -2.689 1.547 1.00 98.25 83 GLY A CA 1
ATOM 629 C C . GLY A 1 83 ? -6.512 -3.322 2.384 1.00 98.25 83 GLY A C 1
ATOM 630 O O . GLY A 1 83 ? -7.398 -2.610 2.852 1.00 98.25 83 GLY A O 1
ATOM 631 N N . GLU A 1 84 ? -6.430 -4.623 2.644 1.00 98.19 84 GLU A N 1
ATOM 632 C CA . GLU A 1 84 ? -7.365 -5.345 3.513 1.00 98.19 84 GLU A CA 1
ATOM 633 C C . GLU A 1 84 ? -7.365 -4.786 4.939 1.00 98.19 84 GLU A C 1
ATOM 635 O O . GLU A 1 84 ? -8.427 -4.473 5.480 1.00 98.19 84 GLU A O 1
ATOM 640 N N . ALA A 1 85 ? -6.183 -4.552 5.516 1.00 98.06 85 ALA A N 1
ATOM 641 C CA . ALA A 1 85 ? -6.055 -3.995 6.861 1.00 98.06 85 ALA A CA 1
ATOM 642 C C . ALA A 1 85 ? -6.697 -2.600 6.993 1.00 98.06 85 ALA A C 1
ATOM 644 O O . ALA A 1 85 ? -7.414 -2.329 7.958 1.00 98.06 85 ALA A O 1
ATOM 645 N N . ILE A 1 86 ? -6.510 -1.709 6.012 1.00 97.50 86 ILE A N 1
ATOM 646 C CA . ILE A 1 86 ? -7.200 -0.407 6.009 1.00 97.50 86 ILE A CA 1
ATOM 647 C C . ILE A 1 86 ? -8.710 -0.576 5.790 1.00 97.50 86 ILE A C 1
ATOM 649 O O . ILE A 1 86 ? -9.497 0.139 6.407 1.00 97.50 86 ILE A O 1
ATOM 653 N N . GLY A 1 87 ? -9.135 -1.534 4.963 1.00 97.00 87 GLY A N 1
ATOM 654 C CA . GLY A 1 87 ? -10.552 -1.857 4.784 1.00 97.00 87 GLY A CA 1
ATOM 655 C C . GLY A 1 87 ? -11.215 -2.252 6.105 1.00 97.00 87 GLY A C 1
ATOM 656 O O . GLY A 1 87 ? -12.282 -1.734 6.437 1.00 97.00 87 GLY A O 1
ATOM 657 N N . ALA A 1 88 ? -10.538 -3.080 6.904 1.00 96.62 88 ALA A N 1
ATOM 658 C CA . ALA A 1 88 ? -10.979 -3.450 8.245 1.00 96.62 88 ALA A CA 1
ATOM 659 C C . ALA A 1 88 ? -11.034 -2.240 9.196 1.00 96.62 88 ALA A C 1
ATOM 661 O O . ALA A 1 88 ? -11.994 -2.100 9.952 1.00 96.62 88 ALA A O 1
ATOM 662 N N . LEU A 1 89 ? -10.063 -1.322 9.131 1.00 95.06 89 LEU A N 1
ATOM 663 C CA . LEU A 1 89 ? -10.101 -0.068 9.895 1.00 95.06 89 LEU A CA 1
ATOM 664 C C . LEU A 1 89 ? -11.317 0.799 9.522 1.00 95.06 89 LEU A C 1
ATOM 666 O O . LEU A 1 89 ? -12.001 1.315 10.407 1.00 95.06 89 LEU A O 1
ATOM 670 N N . ILE A 1 90 ? -11.603 0.956 8.228 1.00 94.75 90 ILE A N 1
ATOM 671 C CA . ILE A 1 90 ? -12.745 1.742 7.738 1.00 94.75 90 ILE A CA 1
ATOM 672 C C . ILE A 1 90 ? -14.069 1.105 8.170 1.00 94.75 90 ILE A C 1
ATOM 674 O O . ILE A 1 90 ? -14.972 1.825 8.595 1.00 94.75 90 ILE A O 1
ATOM 678 N N . LEU A 1 91 ? -14.182 -0.224 8.098 1.00 94.38 91 LEU A N 1
ATOM 679 C CA . LEU A 1 91 ? -15.363 -0.949 8.566 1.00 94.38 91 LEU A CA 1
ATOM 680 C C . LEU A 1 91 ? -15.592 -0.725 10.069 1.00 94.38 91 LEU A C 1
ATOM 682 O O . LEU A 1 91 ? -16.667 -0.268 10.448 1.00 94.38 91 LEU A O 1
ATOM 686 N N . ARG A 1 92 ? -14.556 -0.911 10.900 1.00 93.06 92 ARG A N 1
ATOM 687 C CA . ARG A 1 92 ? -14.617 -0.636 12.349 1.00 93.06 92 ARG A CA 1
ATOM 688 C C . ARG A 1 92 ? -15.026 0.808 12.650 1.00 93.06 92 ARG A C 1
ATOM 690 O O . ARG A 1 92 ? -15.791 1.063 13.578 1.00 93.06 92 ARG A O 1
ATOM 697 N N . SER A 1 93 ? -14.512 1.767 11.878 1.00 91.81 93 SER A N 1
ATOM 698 C CA . SER A 1 93 ? -14.90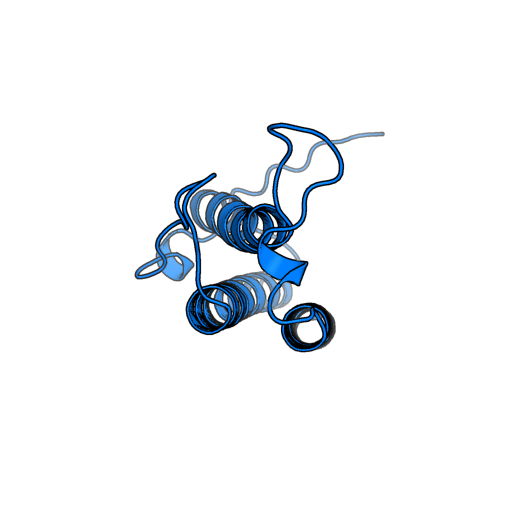0 3.177 12.001 1.00 91.81 93 SER A CA 1
ATOM 699 C C . SER A 1 93 ? -16.387 3.371 11.705 1.00 91.81 93 SER A C 1
ATOM 701 O O . SER A 1 93 ? -17.095 3.987 12.496 1.00 91.81 93 SER A O 1
ATOM 703 N N . ALA A 1 94 ? -16.891 2.800 10.608 1.00 91.00 94 ALA A N 1
ATOM 704 C CA . ALA A 1 94 ? -18.305 2.883 10.247 1.00 91.00 94 ALA A CA 1
ATOM 705 C C . ALA A 1 94 ? -19.217 2.271 11.328 1.00 91.00 94 ALA A C 1
ATOM 707 O O . ALA A 1 94 ? -20.204 2.896 11.711 1.00 91.00 94 ALA A O 1
ATOM 708 N N . GLU A 1 95 ? -18.846 1.112 11.877 1.00 91.12 95 GLU A N 1
ATOM 709 C CA . GLU A 1 95 ? -19.568 0.430 12.964 1.00 91.12 95 GLU A CA 1
ATOM 710 C C . GLU A 1 95 ? -19.557 1.219 14.285 1.00 91.12 95 GLU A C 1
ATOM 712 O O . GLU A 1 95 ? -20.469 1.090 15.098 1.00 91.12 95 GLU A O 1
ATOM 717 N N . SER A 1 96 ? -18.559 2.084 14.490 1.00 88.50 96 SER A N 1
ATOM 718 C CA . SER A 1 96 ? -18.415 2.947 15.672 1.00 88.50 96 SER A CA 1
ATOM 719 C C . SER A 1 96 ? -18.854 4.401 15.433 1.00 88.50 96 SER A C 1
ATOM 721 O O . SER A 1 96 ? -18.394 5.325 16.111 1.00 88.50 96 SER A O 1
ATOM 723 N N . GLY A 1 97 ? -19.758 4.624 14.471 1.00 88.19 97 GLY A N 1
ATOM 724 C CA . GLY A 1 97 ? -20.340 5.943 14.196 1.00 88.19 97 GLY A CA 1
ATOM 725 C C . GLY A 1 97 ? -19.406 6.900 13.448 1.00 88.19 97 GLY A C 1
ATOM 726 O O . GLY A 1 97 ? -19.492 8.113 13.624 1.00 88.19 97 GLY A O 1
ATOM 727 N N . GLY A 1 98 ? -18.485 6.367 12.643 1.00 85.19 98 GLY A N 1
ATOM 728 C CA . GLY A 1 98 ? -17.535 7.130 11.825 1.00 85.19 98 GLY A CA 1
ATOM 729 C C . GLY A 1 98 ? -16.306 7.637 12.583 1.00 85.19 98 GLY A C 1
ATOM 730 O O . GLY A 1 98 ? -15.593 8.508 12.083 1.00 85.19 98 GLY A O 1
ATOM 731 N N . ARG A 1 99 ? -16.050 7.133 13.796 1.00 84.31 99 ARG A N 1
ATOM 732 C CA . ARG A 1 99 ? -14.935 7.575 14.640 1.00 84.31 99 ARG A CA 1
ATOM 733 C C . ARG A 1 99 ? -13.745 6.634 14.497 1.00 84.31 99 ARG A C 1
ATOM 735 O O . ARG A 1 99 ? -13.850 5.438 14.733 1.00 84.31 99 ARG A O 1
ATOM 742 N N . VAL A 1 100 ? -12.567 7.194 14.237 1.00 85.12 100 VAL A N 1
ATOM 743 C CA . VAL A 1 100 ? -11.307 6.443 14.302 1.00 85.12 100 VAL A CA 1
ATOM 744 C C . VAL A 1 100 ? -10.572 6.802 15.592 1.00 85.12 100 VAL A C 1
ATOM 746 O O . VAL A 1 100 ? -10.173 7.948 15.805 1.00 85.12 100 VAL A O 1
ATOM 749 N N . LYS A 1 101 ? -10.378 5.822 16.479 1.00 76.25 101 LYS A N 1
ATOM 750 C CA . LYS A 1 101 ? -9.631 6.018 17.730 1.00 76.25 101 LYS A CA 1
ATOM 751 C C . LYS A 1 101 ? -8.181 6.417 17.421 1.00 76.25 101 LYS A C 1
ATOM 753 O O . LYS A 1 101 ? -7.545 5.840 16.548 1.00 76.25 101 LYS A O 1
ATOM 758 N N . GLY A 1 102 ? -7.658 7.422 18.124 1.00 74.50 102 GLY A N 1
ATOM 759 C CA . GLY A 1 102 ? -6.289 7.915 17.913 1.00 74.50 102 GLY A CA 1
ATOM 760 C C . GLY A 1 102 ? -6.094 8.754 16.643 1.00 74.50 102 GLY A C 1
ATOM 761 O O . GLY A 1 102 ? -5.043 9.371 16.485 1.00 74.50 102 GLY A O 1
ATOM 762 N N . PHE A 1 103 ? -7.108 8.851 15.778 1.00 74.00 103 PHE A N 1
ATOM 763 C CA . PHE A 1 103 ? -7.121 9.798 14.671 1.00 74.00 103 PHE A CA 1
ATOM 764 C C . PHE A 1 103 ? -7.505 11.168 15.227 1.00 74.00 103 PHE A C 1
ATOM 766 O O . PHE A 1 103 ? -8.670 11.433 15.529 1.00 74.00 103 PHE A O 1
ATOM 773 N N . ARG A 1 104 ? -6.509 12.024 15.464 1.00 57.84 104 ARG A N 1
ATOM 774 C CA . ARG A 1 104 ? -6.783 13.391 15.916 1.00 57.84 104 ARG A CA 1
ATOM 775 C C . ARG A 1 104 ? -7.467 14.144 14.767 1.00 57.84 104 ARG A C 1
ATOM 777 O O . ARG A 1 104 ? -6.901 14.167 13.676 1.00 57.84 104 ARG A O 1
ATOM 784 N N . PRO A 1 105 ? -8.633 14.777 14.968 1.00 52.16 105 PRO A N 1
ATOM 785 C CA . PRO A 1 105 ? -9.119 15.741 13.997 1.00 52.16 105 PRO A CA 1
ATOM 786 C C . PRO A 1 105 ? -8.219 16.972 14.083 1.00 52.16 105 PRO A C 1
ATOM 788 O O . PRO A 1 105 ? -8.178 17.591 15.135 1.00 52.16 105 PRO A O 1
ATOM 791 N N . HIS A 1 106 ? -7.524 17.336 13.005 1.00 38.75 106 HIS A N 1
ATOM 792 C CA . HIS A 1 106 ? -7.093 18.719 12.784 1.00 38.75 106 HIS A CA 1
ATOM 793 C C . HIS A 1 106 ? -6.987 19.000 11.282 1.00 38.75 106 HIS A C 1
ATOM 795 O O . HIS A 1 106 ? -6.017 18.627 10.634 1.00 38.75 106 HIS A O 1
ATOM 801 N N . ALA A 1 107 ? -7.988 19.685 10.744 1.00 34.06 107 ALA A N 1
ATOM 802 C CA . ALA A 1 107 ? -7.884 21.126 10.571 1.00 34.06 107 ALA A CA 1
ATOM 803 C C . ALA A 1 107 ? -9.300 21.697 10.689 1.00 34.06 107 ALA A C 1
ATOM 805 O O . ALA A 1 107 ? -10.164 21.419 9.865 1.00 34.06 107 ALA A O 1
ATOM 806 N N . THR A 1 108 ? -9.550 22.473 11.738 1.00 40.81 108 THR A N 1
ATOM 807 C CA . THR A 1 108 ? -10.333 23.692 11.553 1.00 40.81 108 THR A CA 1
ATOM 808 C C . THR A 1 108 ? -9.659 24.460 10.416 1.00 40.81 108 THR A C 1
ATOM 810 O O . THR A 1 108 ? -8.595 25.048 10.622 1.00 40.81 108 THR A O 1
ATOM 813 N N . ALA A 1 109 ? -10.201 24.314 9.213 1.00 36.47 109 ALA A N 1
ATOM 814 C CA . ALA A 1 109 ? -10.204 25.370 8.218 1.00 36.47 109 ALA A CA 1
ATOM 815 C C . ALA A 1 109 ? -11.511 26.144 8.406 1.00 36.47 109 ALA A C 1
ATOM 817 O O . ALA A 1 109 ? -12.520 25.482 8.755 1.00 36.47 109 ALA A O 1
#